Protein AF-A0A9E3S4C3-F1 (afdb_monomer)

Solvent-accessible surface area (backbone atoms only — not comparable to full-atom values): 8392 Å² total; per-residue (Å²): 143,85,79,87,81,90,79,87,79,88,80,89,80,88,78,80,90,73,88,70,87,67,82,68,71,81,72,73,54,72,47,78,45,74,40,51,75,44,81,41,98,88,58,42,31,38,36,45,40,73,61,58,25,37,37,36,38,42,73,56,95,83,28,32,36,40,39,35,36,29,44,30,70,32,52,64,58,44,77,79,49,73,48,78,48,74,47,98,51,90,64,35,38,35,45,34,42,34,34,34,35,50,48,44,87,85,57,92,58,57,88,39,79,36,77,47,78,47,77,45,81,42,87,58,65,95,71,47,45,80,47,44,35,39,39,33,39,58,84

pLDDT: mean 83.86, std 19.62, range [34.47, 98.44]

Foldseek 3Di:
DDDDDDDDDDDDDDDDDPPPPPPPPPDWDKDKWWWDWDADPVGWTWIATPQRKTWTWDQDDQGTKTKIKGFHQWPDKDFPDWDWDWDPDVVIEIEIEIEMEHHAPPDDIDRDGDMDMDIDDDPHDSPYHYIYMYIYTYD

Secondary structure (DSSP, 8-state):
-------------------------PPP-EEEEE-EEEE-TTSSEEEE-STT-EEEEEEETTEEEEEEEEEESSTT-EEEEEEEEEES-SS-EEEEEEEEEPPPTT-------EEEEEEEEE---TT-EEEEEEEEEP-

Mean predicted aligned error: 10.98 Å

Sequence (139 aa):
MKLTTLRATLVLAMLVAACACRSSAPEPQVVEQDVVLDARAEGGYTFKGPYGLAGTLTYGADGWSLNGVFQFPTGGYRVSGVDVNVLKSLPEQVHITIYVSSPPKDAMTTQVITEVAINRAISVSSSARFAIRVTANAS

Radius of gyration: 23.52 Å; Cα contacts (8 Å, |Δi|>4): 277; chains: 1; bounding box: 50×71×42 Å

Structure (mmCIF, N/CA/C/O backbone):
data_AF-A0A9E3S4C3-F1
#
_entry.id   AF-A0A9E3S4C3-F1
#
loop_
_atom_site.group_PDB
_atom_site.id
_atom_site.type_symbol
_atom_site.label_atom_id
_atom_site.label_alt_id
_atom_site.label_comp_id
_atom_site.label_asym_id
_atom_site.label_entity_id
_atom_site.label_seq_id
_atom_site.pdbx_PDB_ins_code
_atom_site.Cartn_x
_atom_site.Cartn_y
_atom_site.Cartn_z
_atom_site.occupancy
_atom_site.B_iso_or_equiv
_atom_site.auth_seq_id
_atom_site.auth_comp_id
_atom_site.auth_asym_id
_atom_site.auth_atom_id
_atom_site.pdbx_PDB_model_num
ATOM 1 N N . MET A 1 1 ? 15.723 55.378 9.092 1.00 42.38 1 MET A N 1
ATOM 2 C CA . MET A 1 1 ? 14.486 55.966 9.652 1.00 42.38 1 MET A CA 1
ATOM 3 C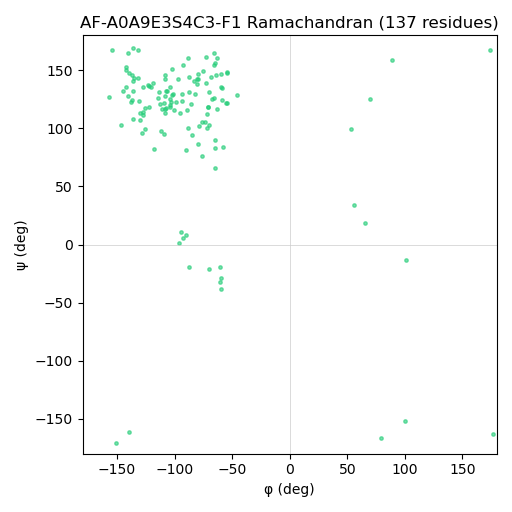 C . MET A 1 1 ? 13.830 56.850 8.602 1.00 42.38 1 MET A C 1
ATOM 5 O O . MET A 1 1 ? 14.341 57.922 8.315 1.00 42.38 1 MET A O 1
ATOM 9 N N . LYS A 1 2 ? 12.745 56.370 7.988 1.00 34.47 2 LYS A N 1
ATOM 10 C CA . LYS A 1 2 ? 11.810 57.160 7.178 1.00 34.47 2 LYS A CA 1
ATOM 11 C C . LYS A 1 2 ? 10.402 56.695 7.547 1.00 34.47 2 LYS A C 1
ATOM 13 O O . LYS A 1 2 ? 10.125 55.500 7.529 1.00 34.47 2 LYS A O 1
ATOM 18 N N . LEU A 1 3 ? 9.607 57.655 7.996 1.00 37.53 3 LEU A N 1
ATOM 19 C CA . LEU A 1 3 ? 8.248 57.539 8.509 1.00 37.53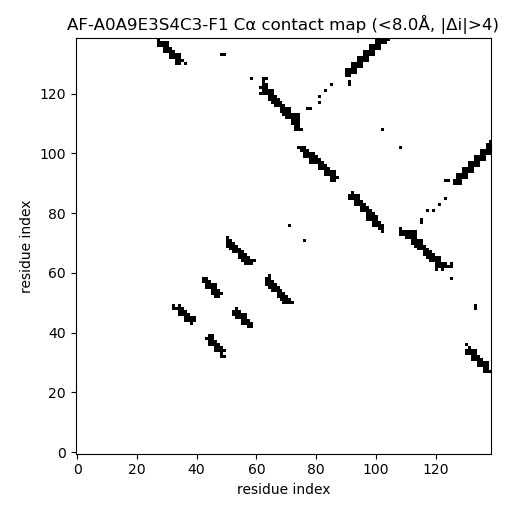 3 LEU A CA 1
ATOM 20 C C . LEU A 1 3 ? 7.239 57.642 7.349 1.00 37.53 3 LEU A C 1
ATOM 22 O O . LEU A 1 3 ? 7.550 58.277 6.341 1.00 37.53 3 LEU A O 1
ATOM 26 N N . THR A 1 4 ? 6.011 57.164 7.595 1.00 40.25 4 THR A N 1
ATOM 27 C CA . THR A 1 4 ? 4.740 57.470 6.885 1.00 40.25 4 THR A CA 1
ATOM 28 C C . THR A 1 4 ? 4.611 56.935 5.446 1.00 40.25 4 THR A C 1
ATOM 30 O O . THR A 1 4 ? 5.478 57.140 4.611 1.00 40.25 4 THR A O 1
ATOM 33 N N . THR A 1 5 ? 3.570 56.165 5.099 1.00 45.16 5 THR A N 1
ATOM 34 C CA . THR A 1 5 ? 2.173 56.634 5.029 1.00 45.16 5 THR A CA 1
ATOM 35 C C . THR A 1 5 ? 1.165 55.481 5.167 1.00 45.16 5 THR A C 1
ATOM 37 O O . THR A 1 5 ? 1.205 54.514 4.410 1.00 45.16 5 THR A O 1
ATOM 40 N N . LEU A 1 6 ? 0.228 55.625 6.111 1.00 41.25 6 LEU A N 1
ATOM 41 C CA . LEU A 1 6 ? -0.998 54.832 6.243 1.00 41.25 6 LEU A CA 1
ATOM 42 C C . LEU A 1 6 ? -1.967 55.191 5.101 1.00 41.25 6 LEU A C 1
ATOM 44 O O . LEU A 1 6 ? -2.273 56.367 4.908 1.00 41.25 6 LEU A O 1
ATOM 48 N N . ARG A 1 7 ? -2.528 54.201 4.402 1.00 45.44 7 ARG A N 1
ATOM 49 C CA . ARG A 1 7 ? -3.803 54.363 3.688 1.00 45.44 7 ARG A CA 1
ATOM 50 C C . ARG A 1 7 ? -4.758 53.278 4.150 1.00 45.44 7 ARG A C 1
ATOM 52 O O . ARG A 1 7 ? -4.673 52.130 3.734 1.00 45.44 7 ARG A O 1
ATOM 59 N N . ALA A 1 8 ? -5.639 53.680 5.059 1.00 39.69 8 ALA A N 1
ATOM 60 C CA . ALA A 1 8 ? -6.842 52.952 5.401 1.00 39.69 8 ALA A CA 1
ATOM 61 C C . ALA A 1 8 ? -7.765 52.940 4.176 1.00 39.69 8 ALA A C 1
ATOM 63 O O . ALA A 1 8 ? -8.092 53.991 3.625 1.00 39.69 8 ALA A O 1
ATOM 64 N N . THR A 1 9 ? -8.192 51.761 3.742 1.00 44.19 9 THR A N 1
ATOM 65 C CA . THR A 1 9 ? -9.339 51.627 2.844 1.00 44.19 9 THR A CA 1
ATOM 66 C C . THR A 1 9 ? -10.266 50.605 3.472 1.00 44.19 9 THR A C 1
ATOM 68 O O . THR A 1 9 ? -10.061 49.399 3.398 1.00 44.19 9 THR A O 1
ATOM 71 N N . LEU A 1 10 ? -11.239 51.151 4.193 1.00 36.28 10 LEU A N 1
ATOM 72 C CA . LEU A 1 10 ? -12.374 50.457 4.767 1.00 36.28 10 LEU A CA 1
ATOM 73 C C . LEU A 1 10 ? -13.308 50.082 3.607 1.00 36.28 10 LEU A C 1
ATOM 75 O O . LEU A 1 10 ? -13.891 50.969 2.989 1.00 36.28 10 LEU A O 1
ATOM 79 N N . VAL A 1 11 ? -13.450 48.794 3.298 1.00 42.91 11 VAL A N 1
ATOM 80 C CA . VAL A 1 11 ? -14.559 48.311 2.464 1.00 42.91 11 VAL A CA 1
ATOM 81 C C . VAL A 1 11 ? -15.458 47.479 3.362 1.00 42.91 11 VAL A C 1
ATOM 83 O O . VAL A 1 11 ? -15.187 46.323 3.672 1.00 42.91 11 VAL A O 1
ATOM 86 N N . LEU A 1 12 ? -16.512 48.139 3.830 1.00 38.44 12 LEU A N 1
ATOM 87 C CA . LEU A 1 12 ? -17.623 47.550 4.553 1.00 38.44 12 LEU A CA 1
ATOM 88 C C . LEU A 1 12 ? -18.543 46.878 3.525 1.00 38.44 12 LEU A C 1
ATOM 90 O O . LEU A 1 12 ? -19.302 47.559 2.840 1.00 38.44 12 LEU A O 1
ATOM 94 N N . ALA A 1 13 ? -18.470 45.554 3.404 1.00 42.66 13 ALA A N 1
ATOM 95 C CA . ALA A 1 13 ? -19.463 44.767 2.679 1.00 42.66 13 ALA A CA 1
ATOM 96 C C . ALA A 1 13 ? -20.283 43.964 3.692 1.00 42.66 13 ALA A C 1
ATOM 98 O O . ALA A 1 13 ? -19.891 42.900 4.165 1.00 42.66 13 ALA A O 1
ATOM 99 N N . MET A 1 14 ? -21.419 44.549 4.056 1.00 46.34 14 MET A N 1
ATOM 100 C CA . MET A 1 14 ? -22.507 43.923 4.791 1.00 46.34 14 MET A CA 1
ATOM 101 C C . MET A 1 14 ? -23.199 42.928 3.844 1.00 46.34 14 MET A C 1
ATOM 103 O O . MET A 1 14 ? -23.729 43.355 2.821 1.00 46.34 14 MET A O 1
ATOM 107 N N . LEU A 1 15 ? -23.210 41.625 4.149 1.00 40.12 15 LEU A N 1
ATOM 108 C CA . LEU A 1 15 ? -24.090 40.680 3.451 1.00 40.12 15 LEU A CA 1
ATOM 109 C C . LEU A 1 15 ? -24.579 39.550 4.374 1.00 40.12 15 LEU A C 1
ATOM 111 O O . LEU A 1 15 ? -23.867 38.600 4.674 1.00 40.12 15 LEU A O 1
ATOM 115 N N . VAL A 1 16 ? -25.836 39.721 4.793 1.00 48.97 16 VAL A N 1
ATOM 116 C CA . VAL A 1 16 ? -26.888 38.711 4.996 1.00 48.97 16 VAL A CA 1
ATOM 117 C C . VAL A 1 16 ? -26.553 37.509 5.889 1.00 48.97 16 VAL A C 1
ATOM 119 O O . VAL A 1 16 ? -26.046 36.477 5.459 1.00 48.97 16 VAL A O 1
ATOM 122 N N . ALA A 1 17 ? -27.019 37.610 7.136 1.00 51.34 17 ALA A N 1
ATOM 123 C CA . ALA A 1 17 ? -27.314 36.476 7.998 1.00 51.34 17 ALA A CA 1
ATOM 124 C C . ALA A 1 17 ? -28.478 35.654 7.410 1.00 51.34 17 ALA A C 1
ATOM 126 O O . ALA A 1 17 ? -29.646 35.891 7.714 1.00 51.34 17 ALA A O 1
ATOM 127 N N . ALA A 1 18 ? -28.163 34.674 6.566 1.00 49.94 18 ALA A N 1
ATOM 128 C CA . ALA A 1 18 ? -29.051 33.549 6.315 1.00 49.94 18 ALA A CA 1
ATOM 129 C C . ALA A 1 18 ? -28.726 32.473 7.355 1.00 49.94 18 ALA A C 1
ATOM 131 O O . ALA A 1 18 ? -27.734 31.754 7.240 1.00 49.94 18 ALA A O 1
ATOM 132 N N . CYS A 1 19 ? -29.553 32.394 8.398 1.00 45.78 19 CYS A N 1
ATOM 133 C CA . CYS A 1 19 ? -29.563 31.283 9.340 1.00 45.78 19 CYS A CA 1
ATOM 134 C C . CYS A 1 19 ? -29.996 30.018 8.582 1.00 45.78 19 CYS A C 1
ATOM 136 O O . CYS A 1 19 ? -31.170 29.665 8.525 1.00 45.78 19 CYS A O 1
ATOM 138 N N . ALA A 1 20 ? -29.045 29.376 7.912 1.00 50.00 20 ALA A N 1
ATOM 139 C CA . ALA A 1 20 ? -29.215 28.045 7.376 1.00 50.00 20 ALA A CA 1
ATOM 140 C C . ALA A 1 20 ? -28.884 27.068 8.504 1.00 50.00 20 ALA A C 1
ATOM 142 O O . ALA A 1 20 ? -27.731 26.681 8.680 1.00 50.00 20 ALA A O 1
ATOM 143 N N . CYS A 1 21 ? -29.899 26.620 9.244 1.00 46.72 21 CYS A N 1
ATOM 144 C CA . CYS A 1 21 ? -29.846 25.319 9.908 1.00 46.72 21 CYS A CA 1
ATOM 145 C C . CYS A 1 21 ? -29.803 24.226 8.824 1.00 46.72 21 CYS A C 1
ATOM 147 O O . CYS A 1 21 ? -30.744 23.459 8.644 1.00 46.72 21 CYS A O 1
ATOM 149 N N . ARG A 1 22 ? -28.721 24.179 8.041 1.00 52.78 22 ARG A N 1
ATOM 150 C CA . ARG A 1 22 ? -28.363 22.998 7.271 1.00 52.78 22 ARG A CA 1
ATOM 151 C C . ARG A 1 22 ? -27.841 22.008 8.294 1.00 52.78 22 ARG A C 1
ATOM 153 O O . ARG A 1 22 ? -26.742 22.164 8.812 1.00 52.78 22 ARG A O 1
ATOM 160 N N . SER A 1 23 ? -28.659 21.006 8.594 1.00 55.12 23 SER A N 1
ATOM 161 C CA . SER A 1 23 ? -28.171 19.712 9.052 1.00 55.12 23 SER A CA 1
ATOM 162 C C . SER A 1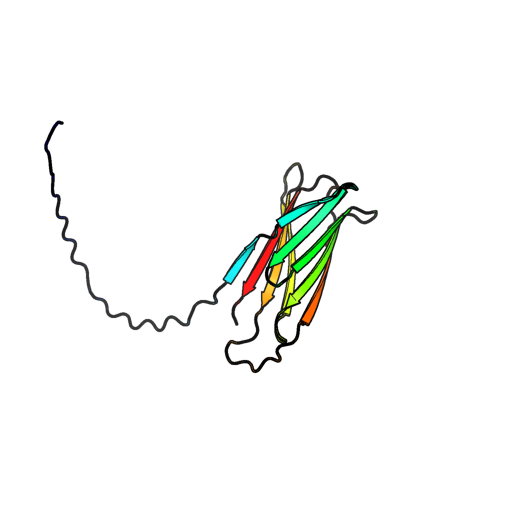 23 ? -27.232 19.186 7.963 1.00 55.12 23 SER A C 1
ATOM 164 O O . SER A 1 23 ? -27.645 18.498 7.034 1.00 55.12 23 SER A O 1
ATOM 166 N N . SER A 1 24 ? -25.971 19.616 7.990 1.00 58.59 24 SER A N 1
ATOM 167 C CA . SER A 1 24 ? -24.916 18.911 7.287 1.00 58.59 24 SER A CA 1
ATOM 168 C C . SER A 1 24 ? -24.705 17.639 8.090 1.00 58.59 24 SER A C 1
ATOM 170 O O . SER A 1 24 ? -24.091 17.676 9.159 1.00 58.59 24 SER A O 1
ATOM 172 N N . ALA A 1 25 ? -25.274 16.530 7.615 1.00 63.94 25 ALA A N 1
ATOM 173 C CA . ALA A 1 25 ? -24.76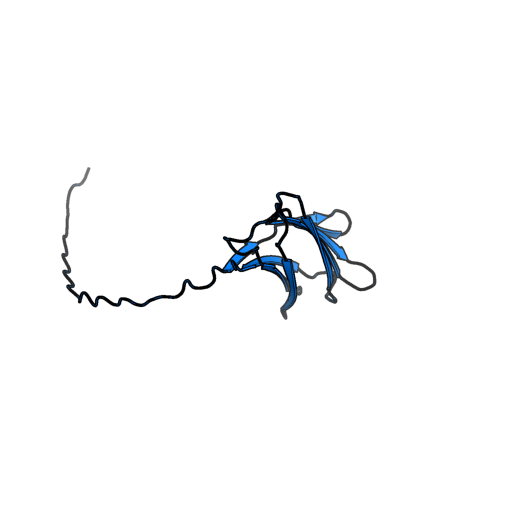9 15.222 8.001 1.00 63.94 25 ALA A CA 1
ATOM 174 C C . ALA A 1 25 ? -23.235 15.290 7.883 1.00 63.94 25 ALA A C 1
ATOM 176 O O . ALA A 1 25 ? -22.753 15.819 6.875 1.00 63.94 25 ALA A O 1
ATOM 177 N N . PRO A 1 26 ? -22.478 14.896 8.921 1.00 59.56 26 PRO A N 1
ATOM 178 C CA . PRO A 1 26 ? -21.030 15.006 8.879 1.00 59.56 26 PRO A CA 1
ATOM 179 C C . PRO A 1 26 ? -20.528 14.260 7.644 1.00 59.56 26 PRO A C 1
ATOM 181 O O . PRO A 1 26 ? -20.831 13.083 7.454 1.00 59.56 26 PRO A O 1
ATOM 184 N N . GLU A 1 27 ? -19.831 14.982 6.769 1.00 62.03 27 GLU A N 1
ATOM 185 C CA . GLU A 1 27 ? -19.203 14.397 5.592 1.00 62.03 27 GLU A CA 1
ATOM 186 C C . GLU A 1 27 ? -18.195 13.337 6.069 1.00 62.03 27 GLU A C 1
ATOM 188 O O . GLU A 1 27 ? -17.476 13.596 7.045 1.00 62.03 27 GLU A O 1
ATOM 193 N N . PRO A 1 28 ? -18.155 12.139 5.454 1.00 63.91 28 PRO A N 1
ATOM 194 C CA . PRO A 1 28 ? -17.211 11.103 5.848 1.00 63.91 28 PRO A CA 1
ATOM 195 C C . PRO A 1 28 ? -15.791 11.666 5.812 1.00 63.91 28 PRO A C 1
ATOM 197 O O . PRO A 1 28 ? -15.338 12.159 4.779 1.00 63.91 28 PRO A O 1
ATOM 200 N N . GLN A 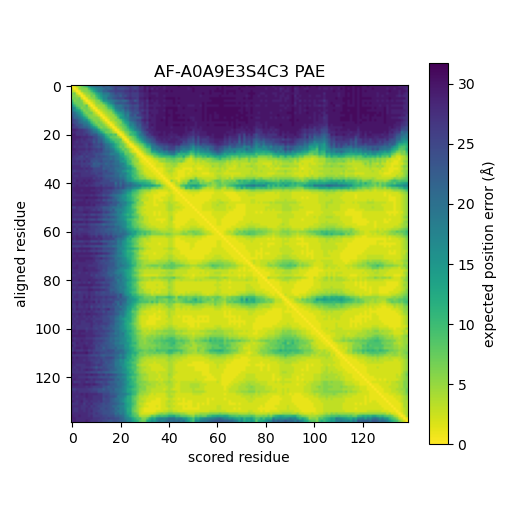1 29 ? -15.084 11.621 6.941 1.00 70.75 29 GLN A N 1
ATOM 201 C CA . GLN A 1 29 ? -13.712 12.111 6.985 1.00 70.75 29 GLN A CA 1
ATOM 202 C C . GLN A 1 29 ? -12.797 11.080 6.324 1.00 70.75 29 GLN A C 1
ATOM 204 O O . GLN A 1 29 ? -12.521 10.022 6.894 1.00 70.75 29 GLN A O 1
ATOM 209 N N . VAL A 1 30 ? -12.359 11.397 5.105 1.00 82.06 30 VAL A N 1
ATOM 210 C CA . VAL A 1 30 ? -11.355 10.635 4.362 1.00 82.06 30 VAL A CA 1
ATOM 211 C C . VAL A 1 30 ? -9.980 11.191 4.716 1.00 82.06 30 VAL A C 1
ATOM 213 O O . VAL A 1 30 ? -9.681 12.353 4.441 1.00 82.06 30 VAL A O 1
ATOM 216 N N . VAL A 1 31 ? -9.144 10.371 5.347 1.00 86.81 31 VAL A N 1
ATOM 217 C CA . VAL A 1 31 ? -7.780 10.743 5.739 1.00 86.81 31 VAL A CA 1
ATOM 218 C C . VAL A 1 31 ? -6.790 10.027 4.834 1.00 86.81 31 VAL A C 1
ATOM 220 O O . VAL A 1 31 ? -6.698 8.800 4.846 1.00 86.81 31 VAL A O 1
ATOM 223 N N . GLU A 1 32 ? -6.024 10.801 4.073 1.00 91.94 32 GLU A N 1
ATOM 224 C CA . GLU A 1 32 ? -4.976 10.301 3.189 1.00 91.94 32 GLU A CA 1
ATOM 225 C C . GLU A 1 32 ? -3.596 10.487 3.814 1.00 91.94 32 GLU A C 1
ATOM 227 O O . GLU A 1 32 ? -3.250 11.574 4.277 1.00 91.94 32 GLU A O 1
ATOM 232 N N . GLN A 1 33 ? -2.806 9.417 3.835 1.00 93.44 33 GLN A N 1
ATOM 233 C CA . GLN A 1 33 ? -1.471 9.405 4.427 1.00 93.44 33 GLN A CA 1
ATOM 234 C C . GLN A 1 33 ? -0.499 8.664 3.513 1.00 93.44 33 GLN A C 1
ATOM 236 O O . GLN A 1 33 ? -0.723 7.502 3.165 1.00 93.44 33 GLN A O 1
ATOM 241 N N . ASP A 1 34 ? 0.588 9.332 3.138 1.00 94.00 34 ASP A N 1
ATOM 242 C CA . ASP A 1 34 ? 1.627 8.738 2.304 1.00 94.00 34 ASP A CA 1
ATOM 243 C C . ASP A 1 34 ? 2.501 7.767 3.116 1.00 94.00 34 ASP A C 1
ATOM 245 O O . ASP A 1 34 ? 2.711 7.919 4.323 1.00 94.00 34 ASP A O 1
ATOM 249 N N . VAL A 1 35 ? 3.006 6.743 2.437 1.00 95.44 35 VAL A N 1
ATOM 250 C CA . VAL A 1 35 ? 3.882 5.712 2.998 1.00 95.44 35 VAL A CA 1
ATOM 251 C C . VAL A 1 35 ? 5.313 5.978 2.543 1.00 95.44 35 VAL A C 1
ATOM 253 O O . VAL A 1 35 ? 5.568 6.251 1.369 1.00 95.44 35 VAL A O 1
ATOM 256 N N . VAL A 1 36 ? 6.262 5.864 3.471 1.00 94.56 36 VAL A N 1
ATOM 257 C CA . VAL A 1 36 ? 7.683 6.077 3.183 1.00 94.56 36 VAL A CA 1
ATOM 258 C C . VAL A 1 36 ? 8.274 4.806 2.584 1.00 94.56 36 VAL A C 1
ATOM 260 O O . VAL A 1 36 ? 8.097 3.720 3.140 1.00 94.56 36 VAL A O 1
ATOM 263 N N . LEU A 1 37 ? 8.972 4.953 1.456 1.00 95.19 37 LEU A N 1
ATOM 264 C CA . LEU A 1 37 ? 9.683 3.878 0.769 1.00 95.19 37 LEU A CA 1
ATOM 265 C C . LEU A 1 37 ? 11.193 4.057 0.927 1.00 95.19 37 LEU A C 1
ATOM 267 O O . LEU A 1 37 ? 11.739 5.092 0.550 1.00 95.19 37 LEU A O 1
ATOM 271 N N . ASP A 1 38 ? 11.864 3.008 1.384 1.00 94.94 38 ASP A N 1
ATOM 272 C CA . AS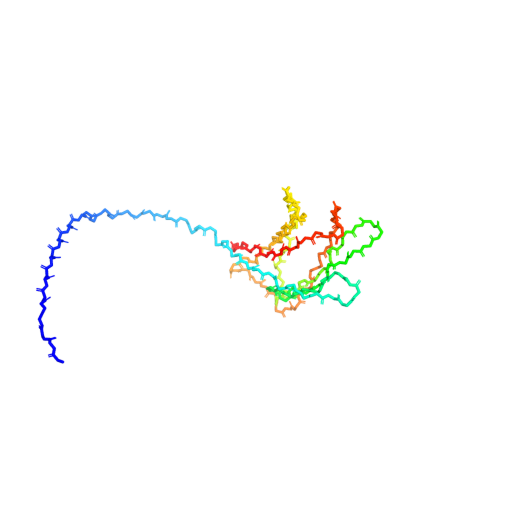P A 1 38 ? 13.316 2.941 1.515 1.00 94.94 38 ASP A CA 1
ATOM 273 C C . ASP A 1 38 ? 13.864 1.892 0.543 1.00 94.94 38 ASP A C 1
ATOM 275 O O . ASP A 1 38 ? 13.414 0.744 0.527 1.00 94.94 38 ASP A O 1
ATOM 279 N N . ALA A 1 39 ? 14.828 2.275 -0.296 1.00 91.62 39 ALA A N 1
ATOM 280 C CA . ALA A 1 39 ? 15.426 1.365 -1.271 1.00 91.62 39 ALA A CA 1
ATOM 281 C C . ALA A 1 39 ? 16.258 0.262 -0.591 1.00 91.62 39 ALA A C 1
ATOM 283 O O . ALA A 1 39 ? 16.950 0.505 0.398 1.00 91.62 39 ALA A O 1
ATOM 284 N N . ARG A 1 40 ? 16.228 -0.951 -1.152 1.00 88.44 40 ARG A N 1
ATOM 285 C CA . ARG A 1 40 ? 16.996 -2.111 -0.668 1.00 88.44 40 ARG A CA 1
ATOM 286 C C . ARG A 1 40 ? 18.230 -2.371 -1.533 1.00 88.44 40 ARG A C 1
ATOM 288 O O . ARG A 1 40 ? 18.212 -2.124 -2.736 1.00 88.44 40 ARG A O 1
ATOM 295 N N . ALA A 1 41 ? 19.274 -2.944 -0.930 1.00 74.19 41 ALA A N 1
ATOM 296 C CA . ALA A 1 41 ? 20.536 -3.259 -1.611 1.00 74.19 41 ALA A CA 1
ATOM 297 C C . ALA A 1 41 ? 20.383 -4.250 -2.785 1.00 74.19 41 ALA A C 1
ATOM 299 O O . ALA A 1 41 ? 21.096 -4.141 -3.776 1.00 74.19 41 ALA A O 1
ATOM 300 N N . GLU A 1 42 ? 19.433 -5.183 -2.699 1.00 76.00 42 GLU A N 1
ATOM 301 C CA . GLU A 1 42 ? 19.169 -6.219 -3.715 1.00 76.00 42 GLU A CA 1
ATOM 302 C C . GLU A 1 42 ? 18.141 -5.778 -4.776 1.00 76.00 42 GLU A C 1
ATOM 304 O O . GLU A 1 42 ? 17.697 -6.575 -5.598 1.00 76.00 42 GLU A O 1
ATOM 309 N N . GLY A 1 43 ? 17.744 -4.503 -4.757 1.00 83.06 43 GLY A N 1
ATOM 310 C CA . GLY A 1 43 ? 16.600 -4.003 -5.510 1.00 83.06 43 GLY A CA 1
ATOM 311 C C . GLY A 1 43 ? 15.287 -4.102 -4.727 1.00 83.06 43 GLY A C 1
ATOM 312 O O . GLY A 1 43 ? 15.146 -4.838 -3.748 1.00 83.06 43 GLY A O 1
ATOM 313 N N . GLY A 1 44 ? 14.312 -3.297 -5.147 1.00 92.44 44 GLY A N 1
ATOM 314 C CA . GLY A 1 44 ? 13.034 -3.133 -4.459 1.00 92.44 44 GLY A CA 1
ATOM 315 C C . GLY A 1 44 ? 13.078 -2.201 -3.248 1.00 92.44 44 GLY A C 1
ATOM 316 O O . GLY A 1 44 ? 14.023 -1.430 -3.068 1.00 92.44 44 GLY A O 1
ATOM 317 N N . TYR A 1 45 ? 12.020 -2.249 -2.438 1.00 96.56 45 TYR A N 1
ATOM 318 C CA . TYR A 1 45 ? 11.769 -1.294 -1.359 1.00 96.56 45 TYR A CA 1
ATOM 319 C C . TYR A 1 45 ? 11.333 -1.999 -0.072 1.00 96.56 45 TYR A C 1
ATOM 321 O O . TYR A 1 45 ? 10.599 -2.986 -0.111 1.00 96.56 45 TYR A O 1
ATOM 329 N N . THR A 1 46 ? 11.759 -1.487 1.077 1.00 97.44 46 THR A N 1
ATOM 330 C CA . THR A 1 46 ? 11.031 -1.630 2.345 1.00 97.44 46 THR A CA 1
ATOM 331 C C . THR A 1 46 ? 10.127 -0.423 2.523 1.00 97.44 46 THR A C 1
ATOM 333 O O . THR A 1 46 ? 10.420 0.646 1.992 1.00 97.44 46 THR A O 1
ATOM 336 N N . PHE A 1 47 ? 9.043 -0.565 3.274 1.00 97.25 47 PHE A N 1
ATOM 337 C CA . PHE A 1 47 ? 8.180 0.570 3.563 1.00 97.25 47 PHE A CA 1
ATOM 338 C C . PHE A 1 47 ? 7.620 0.555 4.974 1.00 97.25 47 PHE A C 1
ATOM 340 O O . PHE A 1 47 ? 7.446 -0.508 5.577 1.00 97.25 47 PHE A O 1
ATOM 347 N N . LYS A 1 48 ? 7.328 1.757 5.475 1.00 97.38 48 LYS A N 1
ATOM 348 C CA . LYS A 1 48 ? 6.636 2.005 6.742 1.00 97.38 48 LYS A CA 1
ATOM 349 C C . LYS A 1 48 ? 5.586 3.091 6.553 1.00 97.38 48 LYS A C 1
ATOM 351 O O . LYS A 1 48 ? 5.812 4.066 5.837 1.00 97.38 48 LYS A O 1
ATOM 356 N N . GLY A 1 49 ? 4.441 2.919 7.197 1.00 95.56 49 GLY A N 1
ATOM 357 C CA . GLY A 1 49 ? 3.284 3.783 7.025 1.00 95.56 49 GLY A CA 1
ATOM 358 C C . GLY A 1 49 ? 2.404 3.875 8.273 1.00 95.56 49 GLY A C 1
ATOM 359 O O . GLY A 1 49 ? 2.779 3.401 9.349 1.00 95.56 49 GLY A O 1
ATOM 360 N N . PRO A 1 50 ? 1.225 4.500 8.144 1.00 95.38 50 PRO A N 1
ATOM 361 C CA . PRO A 1 50 ? 0.288 4.666 9.250 1.00 95.38 50 PRO A CA 1
ATOM 362 C C . PRO A 1 50 ? -0.273 3.323 9.730 1.00 95.38 50 PRO A C 1
ATOM 364 O O . PRO A 1 50 ? -0.181 2.309 9.040 1.00 95.38 50 PRO A O 1
ATOM 367 N N . TYR A 1 51 ? -0.878 3.321 10.922 1.00 94.31 51 TYR A N 1
ATOM 368 C CA . TYR A 1 51 ? -1.471 2.125 11.545 1.00 94.31 51 TYR A CA 1
ATOM 369 C C . TYR A 1 51 ? -0.488 0.950 11.702 1.00 94.31 51 TYR A C 1
ATOM 371 O O . TYR A 1 51 ? -0.852 -0.218 11.551 1.00 94.31 51 TYR A O 1
ATOM 379 N N . GLY A 1 52 ? 0.786 1.269 11.948 1.00 95.56 52 GLY A N 1
ATOM 380 C CA . GLY A 1 52 ? 1.844 0.270 12.071 1.00 95.56 52 GLY A CA 1
ATOM 381 C C . GLY A 1 52 ? 2.118 -0.496 10.776 1.00 95.56 52 GLY A C 1
ATOM 382 O O . GLY A 1 52 ? 2.699 -1.574 10.838 1.00 95.56 52 GLY A O 1
ATOM 383 N N . LEU A 1 53 ? 1.694 0.027 9.617 1.00 98.19 53 LEU A N 1
ATOM 384 C CA . LEU A 1 53 ? 1.960 -0.598 8.328 1.00 98.19 53 LEU A CA 1
ATOM 385 C C . LEU A 1 53 ? 3.466 -0.732 8.114 1.00 98.19 53 LEU A C 1
ATOM 387 O O . LEU A 1 53 ? 4.189 0.266 8.114 1.00 98.19 53 LEU A O 1
ATOM 391 N N . ALA A 1 54 ? 3.922 -1.948 7.853 1.00 98.25 54 ALA A N 1
ATOM 392 C CA . ALA A 1 54 ? 5.283 -2.218 7.420 1.00 98.25 54 ALA A CA 1
ATOM 393 C C . ALA A 1 54 ? 5.304 -3.333 6.374 1.00 98.25 54 ALA A C 1
ATOM 395 O O . ALA A 1 54 ? 4.446 -4.218 6.378 1.00 98.25 54 ALA A O 1
AT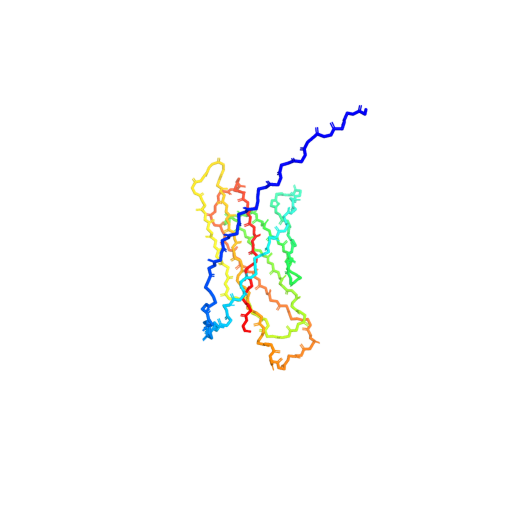OM 396 N N . GLY A 1 55 ? 6.281 -3.302 5.471 1.00 97.81 55 GLY A N 1
ATOM 397 C CA . GLY A 1 55 ? 6.368 -4.316 4.430 1.00 97.81 55 GLY A CA 1
ATOM 398 C C . GLY A 1 55 ? 7.478 -4.109 3.413 1.00 97.81 55 GLY A C 1
ATOM 399 O O . GLY A 1 55 ? 8.444 -3.377 3.639 1.00 97.81 55 GLY A O 1
ATOM 400 N N . THR A 1 56 ? 7.339 -4.804 2.287 1.00 97.69 56 THR A N 1
ATOM 401 C CA . THR A 1 56 ? 8.284 -4.809 1.175 1.00 97.69 56 THR A CA 1
ATOM 402 C C . THR A 1 56 ? 7.586 -4.787 -0.184 1.00 97.69 56 THR A C 1
ATOM 404 O O . THR A 1 56 ? 6.507 -5.352 -0.363 1.00 97.69 56 THR A O 1
ATOM 407 N N . LEU A 1 57 ? 8.243 -4.148 -1.148 1.00 97.44 57 LEU A N 1
ATOM 408 C CA . LEU A 1 57 ? 8.019 -4.307 -2.580 1.00 97.44 57 LEU A CA 1
ATOM 409 C C . LEU A 1 57 ? 9.244 -5.005 -3.164 1.00 97.44 57 LEU A C 1
ATOM 411 O O . LEU A 1 57 ? 10.347 -4.458 -3.119 1.00 97.44 57 LEU A O 1
ATOM 415 N N . THR A 1 58 ? 9.066 -6.202 -3.708 1.00 96.12 58 THR A N 1
ATOM 416 C CA . THR A 1 58 ? 10.159 -7.011 -4.269 1.00 96.12 58 THR A CA 1
ATOM 417 C C . THR A 1 58 ? 9.885 -7.346 -5.723 1.00 96.12 58 THR A C 1
ATOM 419 O O . THR A 1 58 ? 8.763 -7.724 -6.049 1.00 96.12 58 THR A O 1
ATOM 422 N N . TYR A 1 59 ? 10.896 -7.250 -6.583 1.00 94.56 59 TYR A N 1
ATOM 423 C CA . TYR A 1 59 ? 10.802 -7.697 -7.972 1.00 94.56 59 TYR A CA 1
ATOM 424 C C . TYR A 1 59 ? 11.310 -9.137 -8.098 1.00 94.56 59 TYR A C 1
ATOM 426 O O . TYR A 1 59 ? 12.392 -9.450 -7.606 1.00 94.56 59 TYR A O 1
ATOM 434 N N . GLY A 1 60 ? 10.529 -10.006 -8.737 1.00 92.00 60 GLY A N 1
ATOM 435 C CA . GLY A 1 60 ? 10.852 -11.416 -8.946 1.00 92.00 60 GLY A CA 1
ATOM 436 C C . GLY A 1 60 ? 10.463 -11.901 -10.342 1.00 92.00 60 GLY A C 1
ATOM 437 O O . GLY A 1 60 ? 10.262 -11.103 -11.255 1.00 92.00 60 GLY A O 1
ATOM 438 N N . ALA A 1 61 ? 10.356 -13.223 -10.502 1.00 89.94 61 ALA A N 1
ATOM 439 C CA . ALA A 1 61 ? 10.056 -13.858 -11.789 1.00 89.94 61 ALA A CA 1
ATOM 440 C C . ALA A 1 61 ? 8.706 -13.413 -12.382 1.00 89.94 61 ALA A C 1
ATOM 442 O O . ALA A 1 61 ? 8.614 -13.177 -13.583 1.00 89.94 61 ALA A O 1
ATOM 443 N N . ASP A 1 62 ? 7.695 -13.232 -11.529 1.00 90.50 62 ASP A N 1
ATOM 444 C CA . ASP A 1 62 ? 6.325 -12.881 -11.928 1.00 90.50 62 ASP A CA 1
ATOM 445 C C . ASP A 1 62 ? 6.048 -11.362 -11.890 1.00 90.50 62 ASP A C 1
ATOM 447 O O . ASP A 1 62 ? 4.902 -10.918 -11.989 1.00 90.50 62 ASP A O 1
ATOM 451 N N . GLY A 1 63 ? 7.099 -10.547 -11.734 1.00 94.44 63 GLY A N 1
ATOM 452 C CA . GLY A 1 63 ? 7.013 -9.095 -11.591 1.00 94.44 63 GLY A CA 1
ATOM 453 C C . GLY A 1 63 ? 7.136 -8.621 -10.142 1.00 94.44 63 GLY A C 1
ATOM 454 O O . GLY A 1 63 ? 7.807 -9.240 -9.312 1.00 94.44 63 GLY A O 1
ATOM 455 N N . TRP A 1 64 ? 6.522 -7.479 -9.835 1.00 97.19 64 TRP A N 1
ATOM 456 C CA . TRP A 1 64 ? 6.580 -6.878 -8.505 1.00 97.19 64 TRP A CA 1
ATOM 457 C C . TRP A 1 64 ? 5.590 -7.541 -7.544 1.00 97.19 64 TRP A C 1
ATOM 459 O O . TRP A 1 64 ? 4.464 -7.864 -7.908 1.00 97.19 64 TRP A O 1
ATOM 469 N N . SER A 1 65 ? 5.992 -7.705 -6.288 1.00 97.19 65 SER A N 1
ATOM 470 C CA . SER A 1 65 ? 5.160 -8.228 -5.204 1.00 97.19 65 SER A CA 1
ATOM 471 C C . SER A 1 65 ? 5.156 -7.261 -4.027 1.00 97.19 65 SER A C 1
ATOM 473 O O . SER A 1 65 ? 6.199 -7.004 -3.425 1.00 97.19 65 SER A O 1
ATOM 475 N N . LEU A 1 66 ? 3.976 -6.740 -3.700 1.00 98.06 66 LEU A N 1
ATOM 476 C CA . LEU A 1 66 ? 3.684 -5.981 -2.490 1.00 98.06 66 LEU A CA 1
ATOM 477 C C . LEU A 1 66 ? 3.325 -6.954 -1.368 1.00 98.06 66 LEU A C 1
ATOM 479 O O . LEU A 1 66 ? 2.335 -7.673 -1.476 1.00 98.06 66 LEU A O 1
ATOM 483 N N . ASN A 1 67 ? 4.085 -6.927 -0.278 1.00 98.12 67 ASN A N 1
ATOM 484 C CA . ASN A 1 67 ? 3.817 -7.695 0.934 1.00 98.12 67 ASN A CA 1
ATOM 485 C C . ASN A 1 67 ? 3.899 -6.770 2.140 1.00 98.12 67 ASN A C 1
ATOM 487 O O . ASN A 1 67 ? 4.935 -6.146 2.350 1.00 98.12 67 ASN A O 1
ATOM 491 N N . GLY A 1 68 ? 2.850 -6.690 2.950 1.00 98.12 68 GLY A N 1
ATOM 492 C CA . GLY A 1 68 ? 2.864 -5.860 4.148 1.00 98.12 68 GLY A CA 1
ATOM 493 C C . GLY A 1 68 ? 1.909 -6.349 5.217 1.00 98.12 68 GLY A C 1
ATOM 494 O O . GLY A 1 68 ? 1.058 -7.200 4.968 1.00 98.12 68 GLY A O 1
ATOM 495 N N . VAL A 1 69 ? 2.062 -5.801 6.413 1.00 98.44 69 VAL A N 1
ATOM 496 C CA . VAL A 1 69 ? 1.220 -6.090 7.571 1.00 98.44 69 VAL A CA 1
ATOM 497 C C . VAL A 1 69 ? 0.898 -4.776 8.266 1.00 98.44 69 VAL A C 1
ATOM 499 O O . VAL A 1 69 ? 1.787 -3.957 8.495 1.00 98.44 69 VAL A O 1
ATOM 502 N N . PHE A 1 70 ? -0.377 -4.575 8.580 1.00 98.19 70 PHE A N 1
ATOM 503 C CA . PHE A 1 70 ? -0.837 -3.548 9.506 1.00 98.19 70 PHE A CA 1
ATOM 504 C C . PHE A 1 70 ? -0.818 -4.085 10.928 1.00 98.19 70 PHE A C 1
ATOM 506 O O . PHE A 1 70 ? -1.175 -5.242 11.140 1.00 98.19 70 PHE A O 1
ATOM 513 N N . GLN A 1 71 ? -0.493 -3.230 11.894 1.00 97.44 71 GLN A N 1
ATOM 514 C CA . GLN A 1 71 ? -0.592 -3.534 13.319 1.00 97.44 71 GLN A CA 1
ATOM 515 C C . GLN A 1 71 ? -1.601 -2.580 13.957 1.00 97.44 71 GLN A C 1
ATOM 517 O O . GLN A 1 71 ? -1.248 -1.539 14.514 1.00 97.44 71 GLN A O 1
ATOM 522 N N . PHE A 1 72 ? -2.886 -2.911 13.827 1.00 96.19 72 PHE A N 1
ATOM 523 C CA . PHE A 1 72 ? -3.953 -2.060 14.339 1.00 96.19 72 PHE A CA 1
ATOM 524 C C . PHE A 1 72 ? -4.016 -2.127 15.869 1.00 96.19 72 PHE A C 1
ATOM 526 O O . PHE A 1 72 ? -3.905 -3.216 16.428 1.00 96.19 72 PHE A O 1
ATOM 533 N N . PRO A 1 73 ? -4.229 -0.993 16.560 1.00 91.06 73 PRO A N 1
ATOM 534 C CA . PRO A 1 73 ? -4.175 -0.931 18.022 1.00 91.06 73 PRO A CA 1
ATOM 535 C C . PRO A 1 73 ? -5.342 -1.647 18.720 1.00 91.06 73 PRO A C 1
ATOM 537 O O . PRO A 1 73 ? -5.246 -1.983 19.900 1.00 91.06 73 PRO A O 1
ATOM 540 N N . THR A 1 74 ? -6.453 -1.847 18.010 1.00 92.00 74 THR A N 1
ATOM 541 C CA . THR A 1 74 ? -7.655 -2.517 18.507 1.00 92.00 74 THR A CA 1
ATOM 542 C C . THR A 1 74 ? -8.261 -3.404 17.424 1.00 92.00 74 THR A C 1
ATOM 544 O O . THR A 1 74 ? -7.963 -3.265 16.232 1.00 92.00 74 THR A O 1
ATOM 547 N N . GLY A 1 75 ? -9.159 -4.299 17.836 1.00 88.06 75 GLY A N 1
ATOM 548 C CA . GLY A 1 75 ? -10.024 -5.007 16.896 1.00 88.06 75 GLY A CA 1
ATOM 549 C C . GLY A 1 75 ? -10.998 -4.063 16.175 1.00 88.06 75 GLY A C 1
ATOM 550 O O . GLY A 1 75 ? -11.351 -3.000 16.681 1.00 88.06 75 GLY A O 1
ATOM 551 N N . GLY A 1 76 ? -11.469 -4.469 14.993 1.00 89.75 76 GLY A N 1
ATOM 552 C CA . GLY A 1 76 ? -12.523 -3.765 14.246 1.00 89.75 76 GLY A CA 1
ATOM 553 C C . GLY A 1 76 ? -12.036 -2.888 13.091 1.00 89.75 76 GLY A C 1
ATOM 554 O O . GLY A 1 76 ? -12.838 -2.551 12.223 1.00 89.75 76 GLY A O 1
ATOM 555 N N . TYR A 1 77 ? -10.734 -2.600 13.012 1.00 93.88 77 TYR A N 1
ATOM 556 C CA . TYR A 1 77 ? -10.133 -2.089 11.781 1.00 93.88 77 TYR A CA 1
ATOM 557 C C . TYR A 1 77 ? -10.221 -3.132 10.665 1.00 93.88 77 TYR A C 1
ATOM 559 O O . TYR A 1 77 ? -10.116 -4.338 10.909 1.00 93.88 77 TYR A O 1
ATOM 567 N N . ARG A 1 78 ? -10.395 -2.674 9.425 1.00 93.81 78 ARG A N 1
ATOM 568 C CA . ARG A 1 78 ? -10.396 -3.543 8.242 1.00 93.81 78 ARG A CA 1
ATOM 569 C C . ARG A 1 78 ? -9.594 -2.914 7.120 1.00 93.81 78 ARG A C 1
ATOM 571 O O . ARG A 1 78 ? -9.620 -1.699 6.947 1.00 93.81 78 ARG A O 1
ATOM 578 N N . VAL A 1 79 ? -8.933 -3.760 6.337 1.00 96.12 79 VAL A N 1
ATOM 579 C CA . VAL A 1 79 ? -8.406 -3.389 5.022 1.00 96.12 79 VAL A CA 1
ATOM 580 C C . VAL A 1 79 ? -9.448 -3.802 3.992 1.00 96.12 79 VAL A C 1
ATOM 582 O O . VAL A 1 79 ? -9.715 -4.990 3.821 1.00 96.12 79 VAL A O 1
ATOM 585 N N . SER A 1 80 ? -10.062 -2.825 3.337 1.00 93.19 80 SER A N 1
ATOM 586 C CA . SER A 1 80 ? -11.168 -3.052 2.398 1.00 93.19 80 SER A CA 1
ATOM 587 C C . SER A 1 80 ? -10.683 -3.340 0.978 1.00 93.19 80 SER A C 1
ATOM 589 O O . SER A 1 80 ? -11.419 -3.911 0.178 1.00 93.19 80 SER A O 1
ATOM 591 N N . GLY A 1 81 ? -9.444 -2.970 0.655 1.00 94.25 81 GLY A N 1
ATOM 592 C CA . GLY A 1 81 ? -8.860 -3.238 -0.650 1.00 94.25 81 GLY A CA 1
ATOM 593 C C . GLY A 1 81 ? -7.491 -2.601 -0.833 1.00 94.25 81 GLY A C 1
ATOM 594 O O . GLY A 1 81 ? -7.071 -1.741 -0.060 1.00 94.25 81 GLY A O 1
ATOM 595 N N . VAL A 1 82 ? -6.817 -3.041 -1.889 1.00 97.44 82 VAL A N 1
ATOM 596 C CA . VAL A 1 82 ? -5.585 -2.443 -2.403 1.00 97.44 82 VAL A CA 1
ATOM 597 C C . VAL A 1 82 ? -5.823 -2.196 -3.883 1.00 97.44 82 VAL A C 1
ATOM 599 O O . VAL A 1 82 ? -6.011 -3.159 -4.629 1.00 97.44 82 VAL A O 1
ATOM 602 N N . ASP A 1 83 ? -5.855 -0.928 -4.274 1.00 97.62 83 ASP A N 1
ATOM 603 C CA . ASP A 1 83 ? -5.942 -0.506 -5.667 1.00 97.62 83 ASP A CA 1
ATOM 604 C C . ASP A 1 83 ? -4.550 -0.181 -6.206 1.00 97.62 83 ASP A C 1
ATOM 606 O O . ASP A 1 83 ? -3.691 0.334 -5.485 1.00 97.62 83 ASP A O 1
ATOM 610 N N . VAL A 1 84 ? -4.322 -0.524 -7.469 1.00 97.62 84 VAL A N 1
ATOM 611 C CA . VAL A 1 84 ? -3.038 -0.355 -8.148 1.00 97.62 84 VAL A CA 1
ATOM 612 C C . VAL A 1 84 ? -3.298 0.344 -9.469 1.00 97.62 84 VAL A C 1
ATOM 614 O O . VAL A 1 84 ? -3.790 -0.252 -10.425 1.00 97.62 84 VAL A O 1
ATOM 617 N N . ASN A 1 85 ? -2.921 1.614 -9.525 1.00 97.56 85 ASN A N 1
ATOM 618 C CA . ASN A 1 85 ? -3.054 2.435 -10.711 1.00 97.56 85 ASN A CA 1
ATOM 619 C C . ASN A 1 85 ? -1.692 2.599 -11.392 1.00 97.56 85 ASN A C 1
ATOM 621 O O . ASN A 1 85 ? -0.753 3.148 -10.810 1.00 97.56 85 ASN A O 1
ATOM 625 N N . VAL A 1 86 ? -1.591 2.126 -12.634 1.00 96.38 86 VAL A N 1
ATOM 626 C CA . VAL A 1 86 ? -0.381 2.226 -13.454 1.00 96.38 86 VAL A CA 1
ATOM 627 C C . VAL A 1 86 ? -0.549 3.373 -14.443 1.00 96.38 86 VAL A C 1
ATOM 629 O O . VAL A 1 86 ? -1.404 3.343 -15.330 1.00 96.38 86 VAL A O 1
ATOM 632 N N . LEU A 1 87 ? 0.288 4.394 -14.299 1.00 94.06 87 LEU A N 1
ATOM 633 C CA . LEU A 1 87 ? 0.299 5.553 -15.175 1.00 94.06 87 LEU A CA 1
ATOM 634 C C . LEU A 1 87 ? 1.119 5.265 -16.433 1.00 94.06 87 LEU A C 1
ATOM 636 O O . LEU A 1 87 ? 2.196 4.668 -16.387 1.00 94.06 87 LEU A O 1
ATOM 640 N N . LYS A 1 88 ? 0.627 5.759 -17.572 1.00 88.50 88 LYS A N 1
ATOM 641 C CA . LYS A 1 88 ? 1.308 5.665 -18.870 1.00 88.50 88 LYS A CA 1
ATOM 642 C C . LYS A 1 88 ? 2.465 6.670 -18.943 1.00 88.50 88 LYS A C 1
ATOM 644 O O . LYS A 1 88 ? 2.340 7.716 -19.575 1.00 88.50 88 LYS A O 1
ATOM 649 N N . SER A 1 89 ? 3.575 6.367 -18.275 1.00 91.00 89 SER A N 1
ATOM 650 C CA . SER A 1 89 ? 4.799 7.179 -18.258 1.00 91.00 89 SER A CA 1
ATOM 651 C C . SER A 1 89 ? 6.051 6.341 -18.526 1.00 91.00 89 SER A C 1
ATOM 653 O O . SER A 1 89 ? 6.005 5.114 -18.479 1.00 91.00 89 SER A O 1
ATOM 655 N N . LEU A 1 90 ? 7.182 7.008 -18.790 1.00 87.38 90 LEU A N 1
ATOM 656 C CA . LEU A 1 90 ? 8.492 6.367 -18.933 1.00 87.38 90 LEU A CA 1
ATOM 657 C C . LEU A 1 90 ? 9.526 7.059 -18.012 1.00 87.38 90 LEU A C 1
ATOM 659 O O . LEU A 1 90 ? 9.865 8.214 -18.271 1.00 87.38 90 LEU A O 1
ATOM 663 N N . PRO A 1 91 ? 10.034 6.401 -16.948 1.00 90.06 91 PRO A N 1
ATOM 664 C CA . PRO A 1 91 ? 9.633 5.074 -16.468 1.00 90.06 91 PRO A CA 1
ATOM 665 C C . PRO A 1 91 ? 8.167 5.037 -16.007 1.00 90.06 91 PRO A C 1
ATOM 667 O O . PRO A 1 91 ? 7.567 6.078 -15.722 1.00 90.06 91 PRO A O 1
ATOM 670 N N . GLU A 1 92 ? 7.593 3.835 -15.943 1.00 95.12 92 GLU A N 1
ATOM 671 C CA . GLU A 1 92 ? 6.227 3.618 -15.453 1.00 95.12 92 GLU A CA 1
ATOM 672 C C . GLU A 1 92 ? 6.100 4.115 -14.009 1.00 95.12 92 GLU A C 1
ATOM 674 O O . GLU A 1 92 ? 6.971 3.862 -13.172 1.00 95.12 92 GLU A O 1
ATOM 679 N N . GLN A 1 93 ? 5.023 4.837 -13.716 1.00 96.56 93 GLN A N 1
ATOM 680 C CA . GLN A 1 93 ? 4.688 5.272 -12.363 1.00 96.56 93 GLN A CA 1
ATOM 681 C C . GLN A 1 93 ? 3.500 4.460 -11.861 1.00 96.56 93 GLN A C 1
ATOM 683 O O . GLN A 1 93 ? 2.501 4.314 -12.562 1.00 96.56 93 GLN A O 1
ATOM 688 N N . VAL A 1 94 ? 3.614 3.931 -10.648 1.00 97.62 94 VAL A N 1
ATOM 689 C CA . VAL A 1 94 ? 2.617 3.061 -10.027 1.00 97.62 94 VAL A CA 1
ATOM 690 C C . VAL A 1 94 ? 2.175 3.678 -8.715 1.00 97.62 94 VAL A C 1
ATOM 692 O O . VAL A 1 94 ? 2.976 3.854 -7.797 1.00 97.62 94 VAL A O 1
ATOM 695 N N . HIS A 1 95 ? 0.891 3.998 -8.626 1.00 97.88 95 HIS A N 1
ATOM 696 C CA . HIS A 1 95 ? 0.263 4.490 -7.410 1.00 97.88 95 HIS A CA 1
ATOM 697 C C . HIS A 1 95 ? -0.538 3.361 -6.774 1.00 97.88 95 HIS A C 1
ATOM 699 O O . HIS A 1 95 ? -1.420 2.783 -7.405 1.00 97.88 95 HIS A O 1
ATOM 705 N N . ILE A 1 96 ? -0.215 3.046 -5.526 1.00 98.19 96 ILE A N 1
ATOM 706 C CA . ILE A 1 96 ? -0.890 2.017 -4.746 1.00 98.19 96 ILE A CA 1
ATOM 707 C C . ILE A 1 96 ? -1.701 2.711 -3.660 1.00 98.19 96 ILE A C 1
ATOM 709 O O . ILE A 1 96 ? -1.134 3.412 -2.819 1.00 98.19 96 ILE A O 1
ATOM 713 N N . THR A 1 97 ? -3.008 2.477 -3.645 1.00 97.88 97 THR A N 1
ATOM 714 C CA . THR A 1 97 ? -3.903 2.998 -2.610 1.00 97.88 97 THR A CA 1
ATOM 715 C C . THR A 1 97 ? -4.437 1.850 -1.774 1.00 97.88 97 THR A C 1
ATOM 717 O O . THR A 1 97 ? -5.073 0.931 -2.283 1.00 97.88 97 THR A O 1
ATOM 720 N N . ILE A 1 98 ? -4.176 1.893 -0.471 1.00 98.06 98 ILE A N 1
ATOM 721 C CA . ILE A 1 98 ? -4.661 0.901 0.484 1.00 98.06 98 ILE A CA 1
ATOM 722 C C . ILE A 1 98 ? -5.820 1.514 1.261 1.00 98.06 98 ILE A C 1
ATOM 724 O O . ILE A 1 98 ? -5.649 2.521 1.949 1.00 98.06 98 ILE A O 1
ATOM 728 N N . TYR A 1 99 ? -6.994 0.898 1.170 1.00 96.25 99 TYR A N 1
ATOM 729 C CA . TYR A 1 99 ? -8.199 1.389 1.828 1.00 96.25 99 TYR A CA 1
ATOM 730 C C . TYR A 1 99 ? -8.371 0.740 3.193 1.00 96.25 99 TYR A C 1
ATOM 732 O O . TYR A 1 99 ? -8.459 -0.485 3.299 1.00 96.25 99 TYR A O 1
ATOM 740 N N . VAL A 1 100 ? -8.466 1.570 4.227 1.00 96.12 100 VAL A N 1
ATOM 741 C CA . VAL A 1 100 ? -8.676 1.152 5.613 1.00 96.12 100 VAL A CA 1
ATOM 742 C C . VAL A 1 100 ? -9.985 1.742 6.130 1.00 96.12 100 VAL A C 1
ATOM 744 O O . VAL A 1 100 ? -10.294 2.905 5.887 1.00 96.12 100 VAL A O 1
ATOM 747 N N . SER A 1 101 ? -10.760 0.959 6.872 1.00 93.06 101 SER A N 1
ATOM 748 C CA . SER A 1 101 ? -11.893 1.464 7.652 1.00 93.06 101 SER A CA 1
ATOM 749 C C . SER A 1 101 ? -11.608 1.294 9.136 1.00 93.06 101 SER A C 1
ATOM 751 O O . SER A 1 101 ? -11.222 0.200 9.566 1.00 93.06 101 SER A O 1
ATOM 753 N N . SER A 1 102 ? -11.808 2.355 9.916 1.00 91.06 102 SER A N 1
ATOM 754 C CA . SER A 1 102 ? -11.805 2.265 11.377 1.00 91.06 102 SER A CA 1
ATOM 755 C C . SER A 1 102 ? -13.075 1.567 11.882 1.00 91.06 102 SER A C 1
ATOM 757 O O . SER A 1 102 ? -14.055 1.481 11.143 1.00 91.06 102 SER A O 1
ATOM 759 N N . PRO A 1 103 ? -13.091 1.064 13.126 1.00 90.00 103 PRO A N 1
ATOM 760 C CA . PRO A 1 103 ? -14.347 0.743 13.794 1.00 90.00 103 PRO A CA 1
ATOM 761 C C . PRO A 1 103 ? -15.174 2.022 14.054 1.00 90.00 103 PRO A C 1
ATOM 763 O O . PRO A 1 103 ? -14.581 3.099 14.198 1.00 90.00 103 PRO A O 1
ATOM 766 N N . PRO A 1 104 ? -16.515 1.916 14.173 1.00 87.69 104 PRO A N 1
ATOM 767 C CA . PRO A 1 104 ? -17.368 3.025 14.598 1.00 87.69 104 PRO A CA 1
ATOM 768 C C . PRO A 1 104 ? -16.921 3.612 15.937 1.00 87.69 104 PRO A C 1
ATOM 770 O O . PRO A 1 104 ? -16.422 2.894 16.805 1.00 87.69 104 PRO A O 1
ATOM 773 N N . LYS A 1 105 ? -17.128 4.916 16.135 1.00 84.94 105 LYS A N 1
ATOM 774 C CA . LYS A 1 105 ? -16.680 5.625 17.348 1.00 84.94 105 LYS A CA 1
ATOM 775 C C . LYS A 1 105 ? -17.276 5.065 18.649 1.00 84.94 105 LYS A C 1
ATOM 777 O O . LYS A 1 105 ? -16.653 5.178 19.701 1.00 84.94 105 LYS A O 1
ATOM 782 N N . ASP A 1 106 ? -18.473 4.496 18.584 1.00 87.19 106 ASP A N 1
ATOM 783 C CA . ASP A 1 106 ? -19.208 3.884 19.694 1.00 87.19 106 ASP A CA 1
ATOM 784 C C . ASP A 1 106 ? -19.019 2.360 19.784 1.00 87.19 106 ASP A C 1
ATOM 786 O O . ASP A 1 106 ? -19.568 1.716 20.682 1.00 87.19 106 ASP A O 1
ATOM 790 N N . ALA A 1 107 ? -18.217 1.771 18.892 1.00 88.44 107 ALA A N 1
ATOM 791 C CA . ALA A 1 107 ? -17.933 0.350 18.929 1.00 88.44 107 ALA A CA 1
ATOM 792 C C . ALA A 1 107 ? -17.101 -0.005 20.168 1.00 88.44 107 ALA A C 1
ATOM 794 O O . ALA A 1 107 ? -15.997 0.500 20.386 1.00 88.44 107 ALA A O 1
ATOM 795 N N . MET A 1 108 ? -17.607 -0.955 20.953 1.00 89.06 108 MET A N 1
ATOM 796 C CA . MET A 1 108 ? -16.834 -1.593 22.014 1.00 89.06 108 MET A CA 1
ATOM 797 C C . MET A 1 108 ? -15.766 -2.483 21.371 1.00 89.06 108 MET A C 1
ATOM 799 O O . MET A 1 108 ? -16.065 -3.570 20.877 1.00 89.06 108 MET A O 1
ATOM 803 N N . THR A 1 109 ? -14.521 -2.007 21.351 1.00 91.88 109 THR A N 1
ATOM 804 C CA . THR A 1 109 ? -13.375 -2.749 20.810 1.00 91.88 109 THR A CA 1
ATOM 805 C C . THR A 1 109 ? -12.460 -3.219 21.931 1.00 91.88 109 THR A C 1
ATOM 807 O O . THR A 1 109 ? -12.300 -2.558 22.958 1.00 91.88 109 THR A O 1
ATOM 810 N N . THR A 1 110 ? -11.854 -4.387 21.746 1.00 89.62 110 THR A N 1
ATOM 811 C CA . THR A 1 110 ? -10.805 -4.874 22.638 1.00 89.62 110 THR A CA 1
ATOM 812 C C . THR A 1 110 ? -9.477 -4.214 22.277 1.00 89.62 110 THR A C 1
ATOM 814 O O . THR A 1 110 ? -9.130 -4.076 21.101 1.00 89.62 110 THR A O 1
ATOM 817 N N . GLN A 1 111 ? -8.719 -3.811 23.297 1.00 89.75 111 GLN A N 1
ATOM 818 C CA . GLN A 1 111 ? -7.362 -3.291 23.131 1.00 89.75 111 GLN A CA 1
ATOM 819 C C . GLN A 1 111 ? -6.389 -4.453 22.950 1.00 89.75 111 GLN A C 1
ATOM 821 O O . GLN A 1 111 ? -5.817 -4.973 23.905 1.00 89.75 111 GLN A O 1
ATOM 826 N N . VAL A 1 112 ? -6.252 -4.890 21.706 1.00 94.00 112 VAL A N 1
ATOM 827 C CA . VAL A 1 112 ? -5.322 -5.934 21.293 1.00 94.00 112 VAL A CA 1
ATOM 828 C C . VAL A 1 112 ? -4.755 -5.563 19.933 1.00 94.00 112 VAL A C 1
ATOM 830 O O . VAL A 1 112 ? -5.503 -5.151 19.040 1.00 94.00 112 VAL A O 1
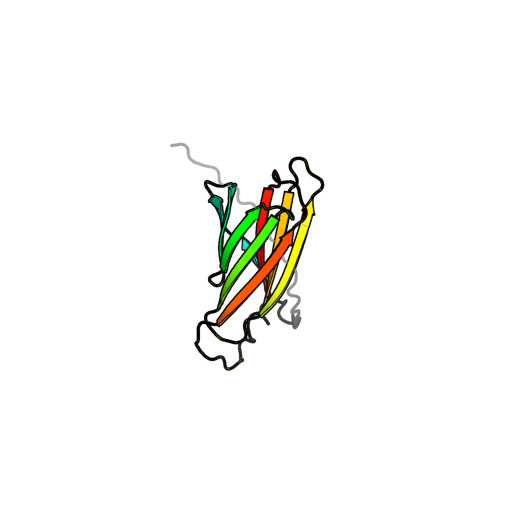ATOM 833 N N . ILE A 1 113 ? -3.439 -5.724 19.776 1.00 95.75 113 ILE A N 1
ATOM 834 C CA . ILE A 1 113 ? -2.801 -5.532 18.477 1.00 95.75 113 ILE A CA 1
ATOM 835 C C . ILE A 1 113 ? -3.355 -6.578 17.516 1.00 95.75 113 ILE A C 1
ATOM 837 O O . ILE A 1 113 ? -3.199 -7.779 17.731 1.00 95.75 113 ILE A O 1
ATOM 841 N N . THR A 1 114 ? -4.031 -6.104 16.477 1.00 95.94 114 THR A N 1
ATOM 842 C CA . THR A 1 114 ? -4.629 -6.949 15.447 1.00 95.94 114 THR A CA 1
ATOM 843 C C . THR A 1 114 ? -3.825 -6.800 14.171 1.00 95.94 114 THR A C 1
ATOM 845 O O . THR A 1 114 ? -3.755 -5.714 13.592 1.00 95.94 114 THR A O 1
ATOM 848 N N . GLU A 1 115 ? -3.221 -7.900 13.732 1.00 97.06 115 GLU A N 1
ATOM 849 C CA . GLU A 1 115 ? -2.432 -7.920 12.509 1.00 97.06 115 GLU A CA 1
ATOM 850 C C . GLU A 1 115 ? -3.305 -8.208 11.289 1.00 97.06 115 GLU A C 1
ATOM 852 O O . GLU A 1 115 ? -4.099 -9.150 11.280 1.00 97.06 115 GLU A O 1
ATOM 857 N N . VAL A 1 116 ? -3.153 -7.397 10.241 1.00 97.50 116 VAL A N 1
ATOM 858 C CA . VAL A 1 116 ? -3.849 -7.601 8.965 1.00 97.50 116 VAL A CA 1
ATOM 859 C C . VAL A 1 116 ? -2.840 -7.541 7.832 1.00 97.50 116 VAL A C 1
ATOM 861 O O . VAL A 1 116 ? -2.250 -6.495 7.561 1.00 97.50 116 VAL A O 1
ATOM 864 N N . ALA A 1 117 ? -2.643 -8.677 7.168 1.00 97.94 117 ALA A N 1
ATOM 865 C CA . ALA A 1 117 ? -1.726 -8.791 6.047 1.00 97.94 117 ALA A CA 1
ATOM 866 C C . ALA A 1 117 ? -2.339 -8.253 4.747 1.00 97.94 117 ALA A C 1
ATOM 868 O O . ALA A 1 117 ? -3.531 -8.414 4.480 1.00 97.94 117 ALA A O 1
ATOM 869 N N . ILE A 1 118 ? -1.487 -7.673 3.905 1.00 97.94 118 ILE A N 1
ATOM 870 C CA . ILE A 1 118 ? -1.776 -7.328 2.516 1.00 97.94 118 ILE A CA 1
ATOM 871 C C . ILE A 1 118 ? -0.766 -8.019 1.603 1.00 97.94 118 ILE A C 1
ATOM 873 O O . ILE A 1 118 ? 0.437 -8.033 1.870 1.00 97.94 118 ILE A O 1
ATOM 877 N N . ASN A 1 119 ? -1.266 -8.577 0.504 1.00 97.56 119 ASN A N 1
ATOM 878 C CA . ASN A 1 119 ? -0.444 -9.162 -0.544 1.00 97.56 119 ASN A CA 1
ATOM 879 C C . ASN A 1 119 ? -1.035 -8.820 -1.916 1.00 97.56 119 ASN A C 1
ATOM 881 O O . ASN A 1 119 ? -2.227 -9.054 -2.162 1.00 97.56 119 ASN A O 1
ATOM 885 N N . ARG A 1 120 ? -0.201 -8.267 -2.805 1.00 97.56 120 ARG A N 1
ATOM 886 C CA . ARG A 1 120 ? -0.558 -8.028 -4.206 1.00 97.56 120 ARG A CA 1
ATOM 887 C C . ARG A 1 120 ? 0.605 -8.226 -5.166 1.00 97.56 120 ARG A C 1
ATOM 889 O O . ARG A 1 120 ? 1.673 -7.656 -4.978 1.00 97.56 120 ARG A O 1
ATOM 896 N N . ALA A 1 121 ? 0.345 -8.973 -6.236 1.00 97.12 121 ALA A N 1
ATOM 897 C CA . ALA A 1 121 ? 1.194 -9.010 -7.420 1.00 97.12 121 ALA A CA 1
ATOM 898 C C . ALA A 1 121 ? 0.915 -7.789 -8.311 1.00 97.12 121 ALA A C 1
ATOM 900 O O . ALA A 1 121 ? -0.232 -7.351 -8.431 1.00 97.12 121 ALA A O 1
ATOM 901 N N . ILE A 1 122 ? 1.965 -7.240 -8.919 1.00 96.81 122 ILE A N 1
ATOM 902 C CA . ILE A 1 122 ? 1.934 -6.039 -9.754 1.00 96.81 122 ILE A CA 1
ATOM 903 C C . ILE A 1 122 ? 2.790 -6.300 -11.001 1.00 96.81 122 ILE A C 1
ATOM 905 O O . ILE A 1 122 ? 4.020 -6.343 -10.947 1.00 96.81 122 ILE A O 1
ATOM 909 N N . SER A 1 123 ? 2.128 -6.468 -12.143 1.00 94.75 123 SER A N 1
ATOM 910 C CA . SER A 1 123 ? 2.776 -6.784 -13.421 1.00 94.75 123 SER A CA 1
ATOM 911 C C . SER A 1 123 ? 3.150 -5.507 -14.178 1.00 94.75 123 SER A C 1
ATOM 913 O O . SER A 1 123 ? 2.426 -5.059 -15.062 1.00 94.75 123 SER A O 1
ATOM 915 N N . VAL A 1 124 ? 4.281 -4.914 -13.796 1.00 94.75 124 VAL A N 1
ATOM 916 C CA . VAL A 1 124 ? 4.876 -3.702 -14.391 1.00 94.75 124 VAL A CA 1
ATOM 917 C C . VAL A 1 124 ? 6.385 -3.889 -14.568 1.00 94.75 124 VAL A C 1
ATOM 919 O O . VAL A 1 124 ? 6.965 -4.834 -14.028 1.00 94.75 124 VAL A O 1
ATOM 922 N N . SER A 1 125 ? 7.032 -2.982 -15.297 1.00 93.94 125 SER A N 1
ATOM 923 C CA . SER A 1 125 ? 8.477 -2.990 -15.532 1.00 93.94 125 SER A CA 1
ATOM 924 C C . SER A 1 125 ? 9.294 -3.021 -14.232 1.00 93.94 125 SER A C 1
ATOM 926 O O . SER A 1 125 ? 8.950 -2.385 -13.233 1.00 93.94 125 SER A O 1
ATOM 928 N N . SER A 1 126 ? 10.463 -3.667 -14.263 1.00 93.38 126 SER A N 1
ATOM 929 C CA . SER A 1 126 ? 11.454 -3.628 -13.174 1.00 93.38 126 SER A CA 1
ATOM 930 C C . SER A 1 126 ? 11.981 -2.219 -12.868 1.00 93.38 126 SER A C 1
ATOM 932 O O . SER A 1 126 ? 12.512 -1.983 -11.787 1.00 93.38 126 SER A O 1
ATOM 934 N N . SER A 1 127 ? 11.832 -1.271 -13.797 1.00 92.31 127 SER A N 1
ATOM 935 C CA . SER A 1 127 ? 12.223 0.135 -13.626 1.00 92.31 127 SER A CA 1
ATOM 936 C C . SER A 1 127 ? 11.095 1.045 -13.120 1.00 92.31 127 S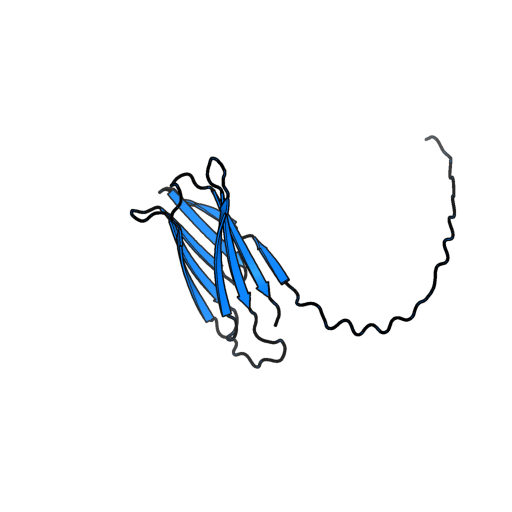ER A C 1
ATOM 938 O O . SER A 1 127 ? 11.287 2.264 -13.051 1.00 92.31 127 SER A O 1
ATOM 940 N N . ALA A 1 128 ? 9.932 0.477 -12.781 1.00 94.50 128 ALA A N 1
ATOM 941 C CA . ALA A 1 128 ? 8.783 1.224 -12.289 1.00 94.50 128 ALA A CA 1
ATOM 942 C C . ALA A 1 128 ? 9.094 1.996 -10.995 1.00 94.50 128 ALA A C 1
ATOM 944 O O . ALA A 1 128 ? 9.882 1.572 -10.147 1.00 94.50 128 ALA A O 1
ATOM 945 N N . ARG A 1 129 ? 8.452 3.155 -10.845 1.00 95.06 129 ARG A N 1
ATOM 946 C CA . ARG A 1 129 ? 8.528 4.011 -9.657 1.00 95.06 129 ARG A CA 1
ATOM 947 C C . ARG A 1 129 ? 7.229 3.895 -8.879 1.00 95.06 129 ARG A C 1
ATOM 949 O O . ARG A 1 129 ? 6.157 4.018 -9.461 1.00 95.06 129 ARG A O 1
ATOM 956 N N . PHE A 1 130 ? 7.333 3.694 -7.572 1.00 97.19 130 PHE A N 1
ATOM 957 C CA . PHE A 1 130 ? 6.180 3.443 -6.715 1.00 97.19 130 PHE A CA 1
ATOM 958 C C . PHE A 1 130 ? 5.889 4.637 -5.815 1.00 97.19 130 PHE A C 1
ATOM 960 O O . PHE A 1 130 ? 6.805 5.254 -5.273 1.00 97.19 130 PHE A O 1
ATOM 967 N N . ALA A 1 131 ? 4.604 4.901 -5.616 1.00 97.25 131 ALA A N 1
ATOM 968 C CA . ALA A 1 131 ? 4.081 5.692 -4.516 1.00 97.25 131 ALA A CA 1
ATOM 969 C C . ALA A 1 131 ? 2.985 4.874 -3.830 1.00 97.25 131 ALA A C 1
ATOM 971 O O . ALA A 1 131 ? 2.151 4.267 -4.503 1.00 97.25 131 ALA A O 1
ATOM 972 N N . ILE A 1 132 ? 2.994 4.838 -2.499 1.00 98.00 132 ILE A N 1
ATOM 973 C CA . ILE A 1 132 ? 1.983 4.129 -1.714 1.00 98.00 132 ILE A CA 1
ATOM 974 C C . ILE A 1 132 ? 1.284 5.132 -0.801 1.00 98.00 132 ILE A C 1
ATOM 976 O O . ILE A 1 132 ? 1.934 5.950 -0.149 1.00 98.00 132 ILE A O 1
ATOM 980 N N . ARG A 1 133 ? -0.041 5.032 -0.732 1.00 97.81 133 ARG A N 1
ATOM 981 C CA . ARG A 1 133 ? -0.898 5.824 0.145 1.00 97.81 133 ARG A CA 1
ATOM 982 C C . ARG A 1 133 ? -1.877 4.929 0.884 1.00 97.81 133 ARG A C 1
ATOM 984 O O . ARG A 1 133 ? -2.398 3.965 0.326 1.00 97.81 133 ARG A O 1
ATOM 991 N N . VAL A 1 134 ? -2.156 5.277 2.132 1.00 97.56 134 VAL A N 1
ATOM 992 C CA . VAL A 1 134 ? -3.263 4.715 2.902 1.00 97.56 134 VAL A CA 1
ATOM 993 C C . VAL A 1 134 ? -4.384 5.742 2.947 1.00 97.56 134 VAL A C 1
ATOM 995 O O . VAL A 1 134 ? -4.173 6.876 3.377 1.00 97.56 134 VAL A O 1
ATOM 998 N N . THR A 1 135 ? -5.572 5.328 2.522 1.00 96.12 135 THR A N 1
ATOM 999 C CA . THR A 1 135 ? -6.799 6.117 2.613 1.00 96.12 135 THR A CA 1
ATOM 1000 C C . THR A 1 135 ? -7.681 5.489 3.679 1.00 96.12 135 THR A C 1
ATOM 1002 O O . THR A 1 135 ? -8.149 4.359 3.525 1.00 96.12 135 THR A O 1
ATOM 1005 N N . ALA A 1 136 ? -7.885 6.210 4.775 1.00 91.12 136 ALA A N 1
ATOM 1006 C CA . ALA A 1 136 ? -8.726 5.775 5.874 1.00 91.12 136 ALA A CA 1
ATOM 1007 C C . ALA A 1 136 ? -10.078 6.485 5.830 1.00 91.12 136 ALA A C 1
ATOM 1009 O O . ALA A 1 136 ? -10.131 7.713 5.792 1.00 91.12 136 ALA A O 1
ATOM 1010 N N . ASN A 1 137 ? -11.158 5.711 5.888 1.00 81.88 137 ASN A N 1
ATOM 1011 C CA . ASN A 1 137 ? -12.503 6.242 6.070 1.00 81.88 137 ASN A CA 1
ATOM 1012 C C . ASN A 1 137 ? -12.880 6.113 7.545 1.00 81.88 137 ASN A C 1
ATOM 1014 O O . ASN A 1 137 ? -12.867 5.004 8.092 1.00 81.88 137 ASN A O 1
ATOM 1018 N N . ALA A 1 138 ? -13.222 7.237 8.176 1.00 64.62 138 ALA A N 1
ATOM 1019 C CA . ALA A 1 138 ? -13.897 7.213 9.464 1.00 64.62 138 ALA A CA 1
ATOM 1020 C C . ALA A 1 138 ? -15.336 6.717 9.258 1.00 64.62 138 ALA A C 1
ATOM 1022 O O . ALA A 1 138 ? -16.100 7.320 8.502 1.00 64.62 138 ALA A O 1
ATOM 1023 N N . SER A 1 139 ? -15.667 5.593 9.890 1.00 59.00 139 SER A N 1
ATOM 1024 C CA . SER A 1 139 ? -17.029 5.048 9.982 1.00 59.00 139 SER A CA 1
ATOM 1025 C C . SER A 1 139 ? -17.847 5.739 11.062 1.00 59.00 139 SER A C 1
ATOM 1027 O O . SER A 1 139 ? -17.280 5.915 12.169 1.00 59.00 139 SER A O 1
#